Protein AF-A0A967T1V3-F1 (afdb_monomer)

Sequence (117 aa):
KLPITIIRPSVVYGKRDRDMFQYIEMIRKGFHPMIGFGKKELNLVHVDDLVRGIILAGSHPKAEDEIFFLGGDRQHYAYELADTVGKILNRKFRSIRIPHTMVYLAGGISSLMARAT

Structure (mmCIF, N/CA/C/O backbone):
data_AF-A0A967T1V3-F1
#
_entry.id   AF-A0A967T1V3-F1
#
loop_
_atom_site.group_PDB
_atom_site.id
_atom_site.type_symbol
_atom_site.label_atom_id
_atom_site.label_alt_id
_atom_site.label_comp_id
_atom_site.label_asym_id
_atom_site.label_entity_id
_atom_site.label_seq_id
_atom_site.pdbx_PDB_ins_code
_atom_site.Cartn_x
_atom_site.Cartn_y
_atom_site.Cartn_z
_atom_site.occupancy
_atom_site.B_iso_or_equiv
_atom_site.auth_seq_id
_atom_site.auth_comp_id
_atom_site.auth_asym_id
_atom_site.auth_atom_id
_atom_site.pdbx_PDB_model_num
ATOM 1 N N . LYS A 1 1 ? 27.671 -4.470 -21.369 1.00 74.25 1 LYS A N 1
ATOM 2 C CA . LYS A 1 1 ? 26.625 -4.097 -20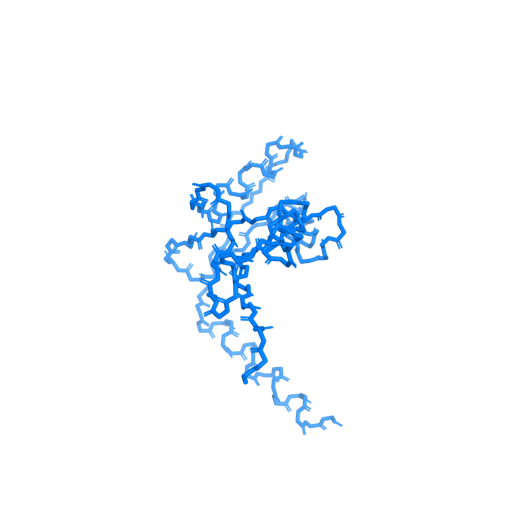.388 1.00 74.25 1 LYS A CA 1
ATOM 3 C C . LYS A 1 1 ? 25.464 -5.062 -20.566 1.00 74.25 1 LYS A C 1
ATOM 5 O O . LYS A 1 1 ? 25.235 -5.459 -21.700 1.00 74.25 1 LYS A O 1
ATOM 10 N N . LEU A 1 2 ? 24.814 -5.486 -19.485 1.00 81.69 2 LEU A N 1
ATOM 11 C CA . LEU A 1 2 ? 23.573 -6.258 -19.575 1.00 81.69 2 LEU A CA 1
ATOM 12 C C . LEU A 1 2 ? 22.414 -5.260 -19.694 1.00 81.69 2 LEU A C 1
ATOM 14 O O . LEU A 1 2 ? 22.413 -4.324 -18.896 1.00 81.69 2 LEU A O 1
ATOM 18 N N . PRO A 1 3 ? 21.474 -5.430 -20.637 1.00 86.75 3 PRO A N 1
ATOM 19 C CA . PRO A 1 3 ? 20.281 -4.594 -20.691 1.00 86.75 3 PRO A CA 1
ATOM 20 C C . PRO A 1 3 ? 19.409 -4.925 -19.474 1.00 86.75 3 PRO A C 1
ATOM 22 O O . PRO A 1 3 ? 18.856 -6.022 -19.378 1.00 86.75 3 PRO A O 1
ATOM 25 N N . ILE A 1 4 ? 19.356 -4.015 -18.500 1.00 92.56 4 ILE A N 1
ATOM 26 C CA . ILE A 1 4 ? 18.616 -4.206 -17.246 1.00 92.56 4 ILE A CA 1
ATOM 27 C C . ILE A 1 4 ? 17.574 -3.103 -17.113 1.00 92.56 4 ILE A C 1
ATOM 29 O O . ILE A 1 4 ? 17.890 -1.928 -17.248 1.00 92.56 4 ILE A O 1
ATOM 33 N N . THR A 1 5 ? 16.353 -3.484 -16.758 1.00 95.19 5 THR A N 1
ATOM 34 C CA . THR A 1 5 ? 15.288 -2.556 -16.371 1.00 95.19 5 THR A CA 1
ATOM 35 C C . THR A 1 5 ? 14.914 -2.805 -14.917 1.00 95.19 5 THR A C 1
ATOM 37 O O . THR A 1 5 ? 14.728 -3.953 -14.507 1.00 95.19 5 THR A O 1
ATOM 40 N N . ILE A 1 6 ? 14.786 -1.744 -14.118 1.00 95.94 6 ILE A N 1
ATOM 41 C CA . ILE A 1 6 ? 14.420 -1.844 -12.699 1.00 95.94 6 ILE A CA 1
ATOM 42 C C . ILE A 1 6 ? 13.001 -1.324 -12.505 1.00 95.94 6 ILE A C 1
ATOM 44 O O . ILE A 1 6 ? 12.693 -0.185 -12.841 1.00 95.94 6 ILE A O 1
ATOM 48 N N . ILE A 1 7 ? 12.145 -2.134 -11.884 1.00 96.69 7 ILE A N 1
ATOM 49 C CA . ILE A 1 7 ? 10.772 -1.751 -11.551 1.00 96.69 7 ILE A CA 1
ATOM 50 C C . ILE A 1 7 ? 10.630 -1.637 -10.036 1.00 96.69 7 ILE A C 1
ATOM 52 O O . ILE A 1 7 ? 10.958 -2.562 -9.294 1.00 96.69 7 ILE A O 1
ATOM 56 N N . ARG A 1 8 ? 10.131 -0.487 -9.579 1.00 96.31 8 ARG A N 1
ATOM 57 C CA . ARG A 1 8 ? 9.881 -0.149 -8.174 1.00 96.31 8 ARG A CA 1
ATOM 58 C C . ARG A 1 8 ? 8.379 0.041 -7.968 1.00 96.31 8 ARG A C 1
ATOM 60 O O . ARG A 1 8 ? 7.883 1.155 -8.151 1.00 96.31 8 ARG A O 1
ATOM 67 N N . PRO A 1 9 ? 7.635 -1.032 -7.661 1.00 95.50 9 PRO A N 1
ATOM 68 C CA . PRO A 1 9 ? 6.203 -0.917 -7.448 1.00 95.50 9 PRO A CA 1
ATOM 69 C C . PRO A 1 9 ? 5.894 -0.172 -6.143 1.00 95.50 9 PRO A C 1
ATOM 71 O O . PRO A 1 9 ? 6.667 -0.226 -5.183 1.00 95.50 9 PRO A O 1
ATOM 74 N N . SER A 1 10 ? 4.742 0.496 -6.105 1.00 94.25 10 SER A N 1
ATOM 75 C CA . SER A 1 10 ? 4.112 0.951 -4.865 1.00 94.25 10 SER A CA 1
ATOM 76 C C . SER A 1 10 ? 3.446 -0.223 -4.125 1.00 94.25 10 SER A C 1
ATOM 78 O O . SER A 1 10 ? 3.766 -1.386 -4.378 1.00 94.25 10 SER A O 1
ATOM 80 N N . VAL A 1 11 ? 2.543 0.045 -3.173 1.00 92.62 11 VAL A N 1
ATOM 81 C CA . VAL A 1 11 ? 1.844 -1.023 -2.445 1.00 92.62 11 VAL A CA 1
ATOM 82 C C . VAL A 1 11 ? 0.962 -1.792 -3.429 1.00 92.62 11 VAL A C 1
ATOM 84 O O . VAL A 1 11 ? -0.006 -1.258 -3.972 1.00 92.62 11 VAL A O 1
ATOM 87 N N . VAL A 1 12 ? 1.313 -3.052 -3.669 1.00 94.69 12 VAL A N 1
ATOM 88 C CA . VAL A 1 12 ? 0.614 -3.914 -4.622 1.00 94.69 12 VAL A CA 1
ATOM 89 C C . VAL A 1 12 ? -0.550 -4.591 -3.920 1.00 94.69 12 VAL A C 1
ATOM 91 O O . VAL A 1 12 ? -0.343 -5.205 -2.881 1.00 94.69 12 VAL A O 1
ATOM 94 N N . TYR A 1 13 ? -1.747 -4.530 -4.503 1.00 94.31 13 TYR A N 1
ATOM 95 C CA . TYR A 1 13 ? -2.910 -5.261 -3.999 1.00 94.31 13 TYR A CA 1
ATOM 96 C C . TYR A 1 13 ? -3.585 -6.092 -5.092 1.00 94.31 13 TYR A C 1
ATOM 98 O O . TYR A 1 13 ? -3.496 -5.802 -6.286 1.00 94.31 13 TYR A O 1
ATOM 106 N N . GLY A 1 14 ? -4.299 -7.138 -4.682 1.00 93.88 14 GLY A N 1
ATOM 107 C CA . GLY A 1 14 ? -5.073 -7.980 -5.587 1.00 93.88 14 GLY A CA 1
ATOM 108 C C . GLY A 1 14 ? -5.839 -9.073 -4.852 1.00 93.88 14 GLY A C 1
ATOM 109 O O . GLY A 1 14 ? -5.720 -9.239 -3.641 1.00 93.88 14 GLY A O 1
ATOM 110 N N . LYS A 1 15 ? -6.611 -9.872 -5.594 1.00 90.62 15 LYS A N 1
ATOM 111 C CA . LYS A 1 15 ? -7.527 -10.890 -5.036 1.00 90.62 15 LYS A CA 1
ATOM 112 C C . LYS A 1 15 ? -6.876 -11.891 -4.062 1.00 90.62 15 LYS A C 1
ATOM 114 O O . LYS A 1 15 ? -7.574 -12.464 -3.232 1.00 90.62 15 LYS A O 1
ATOM 119 N N . ARG A 1 16 ? -5.572 -12.153 -4.196 1.00 90.50 16 ARG A N 1
ATOM 120 C CA . ARG A 1 16 ? -4.826 -13.150 -3.400 1.00 90.50 16 ARG A CA 1
ATOM 121 C C . ARG A 1 16 ? -3.830 -12.531 -2.416 1.00 90.50 16 ARG A C 1
ATOM 123 O O . ARG A 1 16 ? -3.017 -13.258 -1.852 1.00 90.50 16 ARG A O 1
ATOM 130 N N . ASP A 1 17 ? -3.880 -11.218 -2.230 1.00 94.06 17 ASP A N 1
ATOM 131 C CA . ASP A 1 17 ? -3.025 -10.530 -1.271 1.00 94.06 17 ASP A CA 1
ATOM 132 C C . ASP A 1 17 ? -3.491 -10.826 0.163 1.00 94.06 17 ASP A C 1
ATOM 134 O O . ASP A 1 17 ? -4.633 -10.552 0.541 1.00 94.06 17 ASP A O 1
ATOM 138 N N . ARG A 1 18 ? -2.596 -11.421 0.955 1.00 92.81 18 ARG A N 1
ATOM 139 C CA . ARG A 1 18 ? -2.869 -11.812 2.340 1.00 92.81 18 ARG A CA 1
ATOM 140 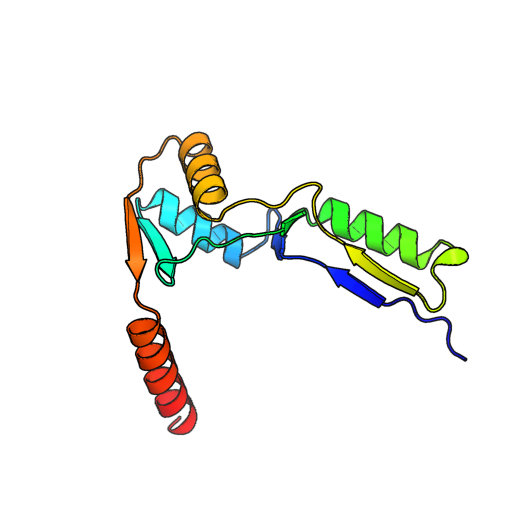C C . ARG A 1 18 ? -2.904 -10.612 3.275 1.00 92.81 18 ARG A C 1
ATOM 142 O O . ARG A 1 18 ? -3.704 -10.623 4.207 1.00 92.81 18 ARG A O 1
ATOM 149 N N . ASP A 1 19 ? -2.087 -9.598 3.024 1.00 91.75 19 ASP A N 1
ATOM 150 C CA . ASP A 1 19 ? -1.968 -8.435 3.901 1.00 91.75 19 ASP A CA 1
ATOM 151 C C . ASP A 1 19 ? -3.198 -7.543 3.732 1.00 91.75 19 ASP A C 1
ATOM 153 O O . ASP A 1 19 ? -3.865 -7.186 4.708 1.00 91.75 19 ASP A O 1
ATOM 157 N N . MET A 1 20 ? -3.596 -7.295 2.482 1.00 93.69 20 MET A N 1
ATOM 158 C CA . MET A 1 20 ? -4.850 -6.601 2.188 1.00 93.69 20 MET A CA 1
ATOM 159 C C . MET A 1 20 ? -6.075 -7.390 2.643 1.00 93.69 20 MET A C 1
ATOM 161 O O . MET A 1 20 ? -7.027 -6.796 3.152 1.00 93.69 20 MET A O 1
ATOM 165 N N . PHE A 1 21 ? -6.060 -8.722 2.537 1.00 94.00 21 PHE A N 1
ATOM 166 C CA . PHE A 1 21 ? -7.135 -9.544 3.089 1.00 94.00 21 PHE A CA 1
ATOM 167 C C . PHE A 1 21 ? -7.250 -9.393 4.612 1.00 94.00 21 PHE A C 1
ATOM 169 O O . PHE A 1 21 ? -8.350 -9.173 5.117 1.00 94.00 21 PHE A O 1
ATOM 176 N N . GLN A 1 22 ? -6.137 -9.448 5.351 1.00 93.94 22 GLN A N 1
ATOM 177 C CA . GLN A 1 22 ? -6.139 -9.226 6.801 1.00 93.94 22 GLN A CA 1
ATOM 178 C C . GLN A 1 22 ? -6.666 -7.835 7.165 1.00 93.94 22 GLN A C 1
ATOM 180 O O . GLN A 1 22 ? -7.475 -7.701 8.082 1.00 93.94 22 GLN A O 1
ATOM 185 N N . TYR A 1 23 ? -6.269 -6.807 6.417 1.00 93.56 23 TYR A N 1
ATOM 186 C CA . TYR A 1 23 ? -6.768 -5.450 6.609 1.00 93.56 23 TYR A CA 1
ATOM 187 C C . TYR A 1 23 ? -8.291 -5.351 6.401 1.00 93.56 23 TYR A C 1
ATOM 189 O O . TYR A 1 23 ? -9.005 -4.792 7.239 1.00 93.56 23 TYR A O 1
ATOM 197 N N . ILE A 1 24 ? -8.813 -5.960 5.331 1.00 94.81 24 ILE A N 1
ATOM 198 C CA . ILE A 1 24 ? -10.257 -6.050 5.063 1.00 94.81 24 ILE A CA 1
ATOM 199 C C . ILE A 1 2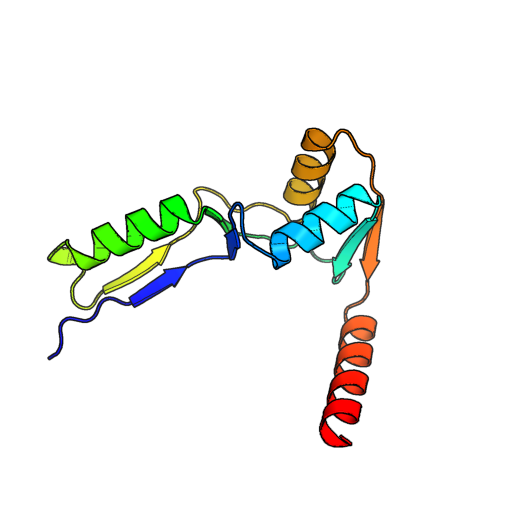4 ? -10.973 -6.803 6.192 1.00 94.81 24 ILE A C 1
ATOM 201 O O . ILE A 1 24 ? -12.030 -6.370 6.654 1.00 94.81 24 ILE A O 1
ATOM 205 N N . GLU A 1 25 ? -10.391 -7.897 6.685 1.00 95.69 25 GLU A N 1
ATOM 206 C CA . GLU A 1 25 ? -10.923 -8.680 7.801 1.00 95.69 25 GLU A CA 1
ATOM 207 C C . GLU A 1 25 ? -11.022 -7.876 9.100 1.00 95.69 25 GLU A C 1
ATOM 209 O O . GLU A 1 25 ? -12.001 -8.004 9.838 1.00 95.69 25 GLU A O 1
ATOM 214 N N . MET A 1 26 ? -10.038 -7.027 9.392 1.00 95.19 26 MET A N 1
ATOM 215 C CA . MET A 1 26 ? -10.064 -6.155 10.568 1.00 95.19 26 MET A CA 1
ATOM 216 C C . MET A 1 26 ? -11.227 -5.163 10.485 1.00 95.19 26 MET A C 1
ATOM 218 O O . MET A 1 26 ? -11.999 -5.031 11.440 1.00 95.19 26 MET A O 1
ATOM 222 N N . ILE A 1 27 ? -11.427 -4.555 9.314 1.00 95.88 27 ILE A N 1
ATOM 223 C CA . ILE A 1 27 ? -12.546 -3.638 9.067 1.00 95.88 27 ILE A CA 1
ATOM 224 C C . ILE A 1 27 ? -13.880 -4.380 9.152 1.00 95.88 27 ILE A C 1
ATOM 226 O O . ILE A 1 27 ? -14.817 -3.889 9.783 1.00 95.88 27 ILE A O 1
ATOM 230 N N . ARG A 1 28 ? -13.962 -5.597 8.600 1.00 95.62 28 ARG A N 1
ATOM 231 C CA . ARG A 1 28 ? -15.140 -6.470 8.712 1.00 95.62 28 ARG A CA 1
ATOM 232 C C . ARG A 1 28 ? -15.497 -6.765 10.171 1.00 95.62 28 ARG A C 1
ATOM 234 O O . ARG A 1 28 ? -16.679 -6.799 10.509 1.00 95.62 28 ARG A O 1
ATOM 241 N N . LYS A 1 29 ? -14.488 -6.937 11.031 1.00 96.00 29 LYS A N 1
ATOM 242 C CA . LYS A 1 29 ? -14.622 -7.112 12.490 1.00 96.00 29 LYS A CA 1
ATOM 243 C C . LYS A 1 29 ? -14.916 -5.806 13.243 1.00 96.00 29 LYS A C 1
ATOM 245 O O . LYS A 1 29 ? -15.121 -5.840 14.452 1.00 96.00 29 LYS A O 1
ATOM 250 N N . GLY A 1 30 ? -14.972 -4.668 12.552 1.00 94.88 30 GLY A N 1
ATOM 251 C CA . GLY A 1 30 ? -15.340 -3.370 13.116 1.00 94.88 30 GLY A CA 1
ATOM 252 C C . GLY A 1 30 ? -14.166 -2.547 13.650 1.00 94.88 30 GLY A C 1
ATOM 253 O O . GLY A 1 30 ? -14.388 -1.592 14.397 1.00 94.88 30 GLY A O 1
ATOM 254 N N . PHE A 1 31 ? -12.929 -2.870 13.272 1.00 94.50 31 PHE A N 1
ATOM 255 C CA . PHE A 1 31 ? -11.722 -2.222 13.781 1.00 94.50 31 PHE A CA 1
ATOM 256 C C . PHE A 1 31 ? -10.781 -1.781 12.655 1.00 94.50 31 PHE A C 1
ATOM 258 O O . PHE A 1 31 ? -10.460 -2.549 11.755 1.00 94.50 31 PHE A O 1
ATOM 265 N N . HIS A 1 32 ? -10.287 -0.547 12.747 1.00 93.56 32 HIS A N 1
ATOM 266 C CA . HIS A 1 32 ? -9.261 -0.008 11.859 1.00 93.56 32 HIS A CA 1
ATOM 267 C C . HIS A 1 32 ? -8.120 0.610 12.690 1.00 93.56 32 HIS A C 1
ATOM 269 O O . HIS A 1 32 ? -8.280 1.710 13.226 1.00 93.56 32 HIS A O 1
ATOM 275 N N . PRO A 1 33 ? -6.968 -0.064 12.854 1.00 90.19 33 PRO A N 1
ATOM 276 C CA . PRO A 1 33 ? -5.835 0.530 13.547 1.00 90.19 33 PRO A CA 1
ATOM 277 C C . PRO A 1 33 ? -5.119 1.534 12.655 1.00 90.19 33 PRO A C 1
ATOM 279 O O . PRO A 1 33 ? -4.782 1.245 11.509 1.00 90.19 33 PRO A O 1
ATOM 282 N N . MET A 1 34 ? -4.803 2.686 13.230 1.00 91.06 34 MET A N 1
ATOM 283 C CA . MET A 1 34 ? -3.932 3.684 12.628 1.00 91.06 34 MET A CA 1
ATOM 284 C C . MET A 1 34 ? -2.699 3.852 13.506 1.00 91.06 34 MET A C 1
ATOM 286 O O . MET A 1 34 ? -2.805 4.230 14.672 1.00 91.06 34 MET A O 1
ATOM 290 N N . ILE A 1 35 ? -1.524 3.565 12.952 1.00 89.56 35 ILE A N 1
ATOM 291 C CA . ILE A 1 35 ? -0.261 3.737 13.670 1.00 89.56 35 ILE A CA 1
ATOM 292 C C . ILE A 1 35 ? 0.136 5.215 13.636 1.00 89.56 35 ILE A C 1
ATOM 294 O O . ILE A 1 35 ? 0.334 5.813 12.575 1.00 89.56 35 ILE A O 1
ATOM 298 N N . GLY A 1 36 ? 0.292 5.786 14.823 1.00 88.50 36 GLY A N 1
ATOM 299 C CA . GLY A 1 36 ? 0.580 7.191 15.040 1.00 88.50 36 GLY A CA 1
ATOM 300 C C . GLY A 1 36 ? -0.629 8.107 14.868 1.00 88.50 36 GLY A C 1
ATOM 301 O O . GLY A 1 36 ? -1.768 7.682 14.684 1.00 88.50 36 GLY A O 1
ATOM 302 N N . PHE A 1 37 ? -0.349 9.407 14.942 1.00 84.38 37 PHE A N 1
ATOM 303 C CA . PHE A 1 37 ? -1.349 10.474 14.819 1.00 84.38 37 PHE A CA 1
ATOM 304 C C . PHE A 1 37 ? -1.277 11.220 13.480 1.00 84.38 37 PHE A C 1
ATOM 306 O O . PHE A 1 37 ? -2.133 12.054 13.200 1.00 84.38 37 PHE A O 1
ATOM 313 N N . GLY A 1 38 ? -0.261 10.931 12.662 1.00 84.38 38 GLY A N 1
ATOM 314 C CA . GLY A 1 38 ? -0.081 11.548 11.350 1.00 84.38 38 GLY A CA 1
ATOM 315 C C . GLY A 1 38 ? -0.998 10.945 10.290 1.00 84.38 38 GLY A C 1
ATOM 316 O O . GLY A 1 38 ? -1.392 9.780 10.383 1.00 84.38 38 GLY A O 1
ATOM 317 N N . LYS A 1 39 ? -1.293 11.733 9.252 1.00 85.62 39 LYS A N 1
ATOM 318 C CA . LYS A 1 39 ? -1.924 11.219 8.033 1.00 85.62 39 LYS A CA 1
ATOM 319 C C . LYS A 1 39 ? -0.966 10.241 7.351 1.00 85.62 39 LYS A C 1
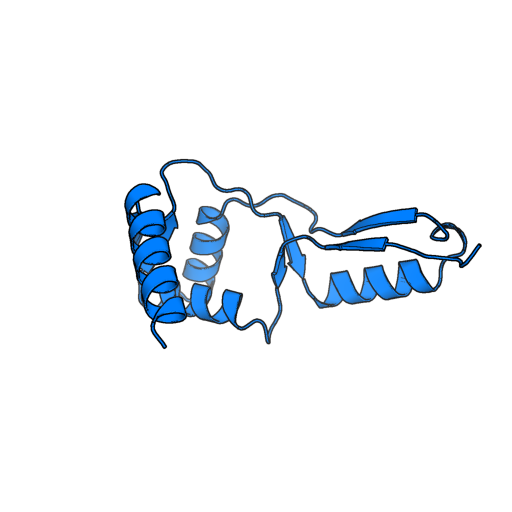ATOM 321 O O . LYS A 1 39 ? 0.242 10.467 7.329 1.00 85.62 39 LYS A O 1
ATOM 326 N N . LYS A 1 40 ? -1.507 9.139 6.836 1.00 88.00 40 LYS A N 1
ATOM 327 C CA . LYS A 1 40 ? -0.744 8.105 6.133 1.00 88.00 40 LYS A CA 1
ATOM 328 C C . LYS A 1 40 ? -1.232 8.049 4.697 1.00 88.00 40 LYS A C 1
ATOM 330 O O . LYS A 1 40 ? -2.400 7.735 4.473 1.00 88.00 40 LYS A O 1
ATOM 335 N N . GLU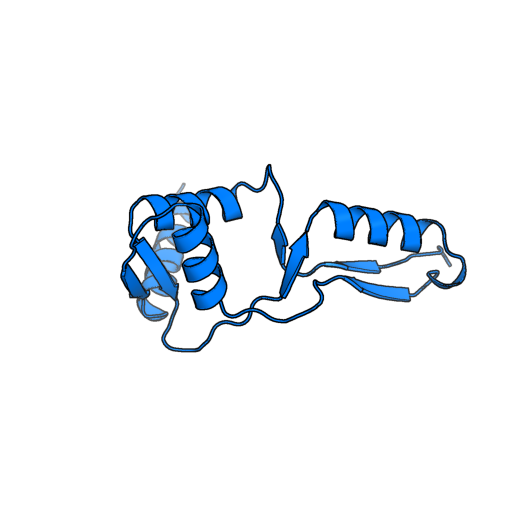 A 1 41 ? -0.347 8.393 3.776 1.00 91.31 41 GLU A N 1
ATOM 336 C CA . GLU A 1 41 ? -0.582 8.335 2.337 1.00 91.31 41 GLU A CA 1
ATOM 337 C C . GLU A 1 41 ? -0.096 6.990 1.800 1.00 91.31 41 GLU A C 1
ATOM 339 O O . GLU A 1 41 ? 0.939 6.467 2.215 1.00 91.31 41 GLU A O 1
ATOM 344 N N . LEU A 1 42 ? -0.881 6.420 0.898 1.00 90.94 42 LEU A N 1
ATOM 345 C CA . LEU A 1 42 ? -0.691 5.129 0.269 1.00 90.94 42 LEU A CA 1
ATOM 346 C C . LEU A 1 42 ? -0.860 5.329 -1.233 1.00 90.94 42 LEU A C 1
ATOM 348 O O . LEU A 1 42 ? -1.899 5.797 -1.690 1.00 90.94 42 LEU A O 1
ATOM 352 N N . ASN A 1 43 ? 0.146 4.954 -2.011 1.00 93.56 43 ASN A N 1
ATOM 353 C CA . ASN A 1 43 ? -0.043 4.733 -3.437 1.00 93.56 43 ASN A CA 1
ATOM 354 C C . ASN A 1 43 ? -0.260 3.228 -3.631 1.00 93.56 43 ASN A C 1
ATOM 356 O O . ASN A 1 43 ? 0.592 2.434 -3.228 1.00 93.56 43 ASN A O 1
ATOM 360 N N . LEU A 1 44 ? -1.413 2.866 -4.193 1.00 93.19 44 LEU A N 1
ATOM 361 C CA . LEU A 1 44 ? -1.835 1.486 -4.401 1.00 93.19 44 LEU A CA 1
ATOM 362 C C . LEU A 1 44 ? -1.811 1.171 -5.895 1.00 93.19 44 LEU A C 1
ATOM 364 O O . LEU A 1 44 ? -2.415 1.901 -6.675 1.00 93.19 44 LEU A O 1
ATOM 368 N N . VAL A 1 45 ? -1.186 0.064 -6.283 1.00 95.25 45 VAL A N 1
ATOM 369 C CA . VAL A 1 45 ? -1.230 -0.461 -7.653 1.00 95.25 45 VAL A CA 1
ATOM 370 C C . VAL A 1 45 ? -1.912 -1.825 -7.656 1.00 95.25 45 VAL A C 1
ATOM 372 O O . VAL A 1 45 ? -1.607 -2.685 -6.827 1.00 95.25 45 VAL A O 1
ATOM 375 N N . HIS A 1 46 ? -2.865 -2.033 -8.564 1.00 95.06 46 HIS A N 1
ATOM 376 C CA . HIS A 1 46 ? -3.481 -3.348 -8.710 1.00 95.06 46 HIS A CA 1
ATOM 377 C C . HIS A 1 46 ? -2.493 -4.311 -9.380 1.00 95.06 46 HIS A C 1
ATOM 379 O O . HIS A 1 46 ? -1.769 -3.934 -10.302 1.00 95.06 46 HIS A O 1
ATOM 385 N N . VAL A 1 47 ? -2.473 -5.572 -8.945 1.00 95.69 47 VAL A N 1
ATOM 386 C CA . VAL A 1 47 ? -1.538 -6.589 -9.454 1.00 95.69 47 VAL A CA 1
ATOM 387 C C . VAL A 1 47 ? -1.589 -6.736 -10.978 1.00 95.69 47 VAL A C 1
ATOM 389 O O . VAL A 1 47 ? -0.545 -6.866 -11.611 1.00 95.69 47 VAL A O 1
ATOM 392 N N . ASP A 1 48 ? -2.772 -6.639 -11.587 1.00 96.12 48 ASP A N 1
ATOM 393 C CA . ASP A 1 48 ? -2.906 -6.760 -13.044 1.00 96.12 48 ASP A CA 1
ATOM 394 C C . ASP A 1 48 ? -2.275 -5.571 -13.788 1.00 96.12 48 ASP A C 1
ATOM 396 O O . ASP A 1 48 ? -1.694 -5.759 -14.856 1.00 96.12 48 ASP A O 1
ATOM 400 N N . ASP A 1 49 ? -2.353 -4.358 -13.229 1.00 95.75 49 ASP A N 1
ATOM 401 C CA . ASP A 1 49 ? -1.697 -3.168 -13.789 1.00 95.75 49 ASP A CA 1
ATOM 402 C C . ASP A 1 49 ? -0.182 -3.268 -13.668 1.00 95.75 49 ASP A C 1
ATOM 404 O O . ASP A 1 49 ? 0.544 -2.987 -14.621 1.00 95.75 49 ASP A O 1
ATOM 408 N N . LEU A 1 50 ? 0.299 -3.744 -12.518 1.00 96.44 50 LEU A N 1
ATOM 409 C CA . LEU A 1 50 ? 1.719 -3.979 -12.308 1.00 96.44 50 LEU A CA 1
ATOM 410 C C . LEU A 1 50 ? 2.267 -5.002 -13.310 1.00 96.44 50 LEU A C 1
ATOM 412 O O . LEU A 1 50 ? 3.297 -4.754 -13.933 1.00 96.44 50 LEU A O 1
ATOM 416 N N . VAL A 1 51 ? 1.572 -6.125 -13.511 1.00 96.56 51 VAL A N 1
ATOM 417 C CA . VAL A 1 51 ? 1.972 -7.149 -14.489 1.00 96.56 51 VAL A CA 1
ATOM 418 C C . VAL A 1 51 ? 2.006 -6.573 -15.904 1.00 96.56 51 VAL A C 1
ATOM 420 O O . VAL A 1 51 ? 2.980 -6.798 -16.623 1.00 96.56 51 VAL A O 1
ATOM 423 N N . ARG A 1 52 ? 0.999 -5.779 -16.299 1.00 96.56 52 ARG A N 1
ATOM 424 C CA . ARG A 1 52 ? 1.008 -5.072 -17.592 1.00 96.56 52 ARG A CA 1
ATOM 425 C C . ARG A 1 52 ? 2.221 -4.153 -17.732 1.00 96.56 52 ARG A C 1
ATOM 427 O O . ARG A 1 52 ? 2.884 -4.190 -18.766 1.00 96.56 52 ARG A O 1
ATOM 434 N N . GLY A 1 53 ? 2.536 -3.375 -16.698 1.00 95.81 53 GLY A N 1
ATOM 435 C CA . GLY A 1 53 ? 3.700 -2.487 -16.684 1.00 95.81 53 GLY A CA 1
ATOM 436 C C . GLY A 1 53 ? 5.029 -3.239 -16.784 1.00 95.81 53 GLY A C 1
ATOM 437 O O . GLY A 1 53 ? 5.911 -2.815 -17.526 1.00 95.81 53 GLY A O 1
ATOM 438 N N . ILE A 1 54 ? 5.154 -4.390 -16.114 1.00 96.25 54 ILE A N 1
ATOM 439 C CA . ILE A 1 54 ? 6.340 -5.256 -16.199 1.00 96.25 54 ILE A CA 1
ATOM 440 C C . ILE A 1 54 ? 6.516 -5.814 -17.613 1.00 96.25 54 ILE A C 1
ATOM 442 O O . ILE A 1 54 ? 7.615 -5.754 -18.157 1.00 96.25 54 ILE A O 1
ATOM 446 N N . ILE A 1 55 ? 5.446 -6.327 -18.226 1.00 96.75 55 ILE A N 1
ATOM 447 C CA . ILE A 1 55 ? 5.494 -6.861 -19.596 1.00 96.75 55 ILE A CA 1
ATOM 448 C C . ILE A 1 55 ? 5.865 -5.756 -20.592 1.00 96.75 55 ILE A C 1
ATOM 450 O O . ILE A 1 55 ? 6.685 -5.978 -21.484 1.00 96.75 55 ILE A O 1
ATOM 454 N N . LEU A 1 56 ? 5.298 -4.557 -20.432 1.00 95.62 56 LEU A N 1
ATOM 455 C CA . LEU A 1 56 ? 5.619 -3.415 -21.285 1.00 95.62 56 LEU A CA 1
ATOM 456 C C . LEU A 1 56 ? 7.093 -3.021 -21.152 1.00 95.62 56 LEU A C 1
ATOM 458 O O . LEU A 1 56 ? 7.789 -2.899 -22.153 1.00 95.62 56 LEU A O 1
ATOM 462 N N . ALA A 1 57 ? 7.590 -2.887 -19.924 1.00 94.94 57 ALA A N 1
ATOM 463 C CA . ALA A 1 57 ? 8.988 -2.569 -19.667 1.00 94.94 57 ALA A CA 1
ATOM 464 C C . ALA A 1 57 ? 9.940 -3.653 -20.208 1.00 94.94 57 ALA A C 1
ATOM 466 O O . ALA A 1 57 ? 10.960 -3.330 -20.798 1.00 94.94 57 ALA A O 1
ATOM 467 N N . GLY A 1 58 ? 9.587 -4.935 -20.087 1.00 93.00 58 GLY A N 1
ATOM 468 C CA . GLY A 1 58 ? 10.409 -6.038 -20.594 1.00 93.00 58 GLY A CA 1
ATOM 469 C C . GLY A 1 58 ? 10.404 -6.211 -22.118 1.00 93.00 58 GLY A C 1
ATOM 470 O O . GLY A 1 58 ? 11.212 -6.975 -22.638 1.00 93.00 58 GLY A O 1
ATOM 471 N N . SER A 1 59 ? 9.502 -5.540 -22.840 1.00 93.31 59 SER A N 1
ATOM 472 C CA . SER A 1 59 ? 9.353 -5.672 -24.299 1.00 93.31 59 SER A CA 1
ATOM 473 C C . SER A 1 59 ? 9.700 -4.400 -25.073 1.00 93.31 59 SER A C 1
ATOM 475 O O . SER A 1 59 ? 9.805 -4.435 -26.300 1.00 93.31 59 SER A O 1
ATOM 477 N N . HIS A 1 60 ? 9.884 -3.273 -24.383 1.00 94.12 60 HIS A N 1
ATOM 478 C CA . HIS A 1 60 ? 10.056 -1.974 -25.015 1.00 94.12 60 HIS A CA 1
ATOM 479 C C . HIS A 1 60 ? 11.541 -1.567 -25.070 1.00 94.12 60 HIS A C 1
ATOM 481 O O . HIS A 1 60 ? 12.148 -1.386 -24.019 1.00 94.12 60 HIS A O 1
ATOM 487 N N . PRO A 1 61 ? 12.131 -1.296 -26.253 1.00 91.69 61 PRO A N 1
ATOM 488 C CA . PRO A 1 61 ? 13.558 -0.955 -26.370 1.00 91.69 61 PRO A CA 1
ATOM 489 C C . PRO A 1 61 ? 13.988 0.266 -25.543 1.00 91.69 61 PRO A C 1
ATOM 491 O O . PRO A 1 61 ? 15.104 0.335 -25.048 1.00 91.69 61 PRO A O 1
ATOM 494 N N . LYS A 1 62 ? 13.083 1.237 -25.347 1.00 93.38 62 LYS A N 1
ATOM 495 C CA . LYS A 1 62 ? 13.342 2.423 -24.500 1.00 93.38 62 LYS A CA 1
ATOM 496 C C . LYS A 1 62 ? 13.392 2.141 -22.992 1.00 93.38 62 LYS A C 1
ATOM 498 O O . LYS A 1 62 ? 13.565 3.079 -22.230 1.00 93.38 62 LYS A O 1
ATOM 503 N N . ALA A 1 63 ? 13.143 0.912 -22.560 1.00 93.19 63 ALA A N 1
ATOM 504 C CA . ALA A 1 63 ? 13.191 0.545 -21.151 1.00 93.19 63 ALA A CA 1
ATOM 505 C C . ALA A 1 63 ? 14.575 0.026 -20.721 1.00 93.19 63 ALA A C 1
ATOM 507 O O . ALA A 1 63 ? 14.786 -0.217 -19.532 1.00 93.19 63 ALA A O 1
ATOM 508 N N . GLU A 1 64 ? 15.505 -0.170 -21.660 1.00 94.06 64 GLU A N 1
ATOM 509 C CA . GLU A 1 64 ? 16.874 -0.582 -21.348 1.00 94.06 64 GLU A CA 1
ATOM 510 C C . GLU A 1 64 ? 17.583 0.471 -20.488 1.00 94.06 64 GLU A C 1
ATOM 512 O O . GLU A 1 64 ? 17.544 1.659 -20.797 1.00 94.06 64 GLU A O 1
ATOM 517 N N . ASP A 1 65 ? 18.234 0.020 -19.413 1.00 93.62 65 ASP A N 1
ATOM 518 C CA . ASP A 1 65 ? 18.951 0.848 -18.435 1.00 93.62 65 ASP A CA 1
ATOM 519 C C . ASP A 1 65 ? 18.067 1.874 -17.680 1.00 93.62 65 ASP A C 1
ATOM 521 O O . ASP A 1 65 ? 18.585 2.775 -17.018 1.00 93.62 65 ASP A O 1
ATOM 525 N N . GLU A 1 66 ? 16.737 1.703 -17.698 1.00 95.69 66 GLU A N 1
ATOM 526 C CA . GLU A 1 66 ? 15.777 2.594 -17.032 1.00 95.69 66 GLU A CA 1
ATOM 527 C C . GLU A 1 66 ? 15.259 2.073 -15.681 1.00 95.69 66 GLU A C 1
ATOM 529 O O . GLU A 1 66 ? 15.207 0.868 -15.396 1.00 95.69 66 GLU A O 1
ATOM 534 N N . ILE A 1 67 ? 14.815 3.016 -14.840 1.00 96.00 67 ILE A N 1
ATOM 535 C CA . ILE A 1 67 ? 14.170 2.746 -13.549 1.00 96.00 67 ILE A CA 1
ATOM 536 C C . ILE A 1 67 ? 12.745 3.302 -13.556 1.00 96.00 67 ILE A C 1
ATOM 538 O O . ILE A 1 67 ? 12.540 4.514 -13.538 1.00 96.00 67 ILE A O 1
ATOM 542 N N . PHE A 1 68 ? 11.751 2.419 -13.481 1.00 96.12 68 PHE A N 1
ATOM 543 C CA . PHE A 1 68 ? 10.338 2.791 -13.445 1.00 96.12 68 PHE A CA 1
ATOM 544 C C . PHE A 1 68 ? 9.754 2.651 -12.042 1.00 96.12 68 PHE A C 1
ATOM 546 O O . PHE A 1 68 ? 9.894 1.614 -11.394 1.00 96.12 68 PHE A O 1
ATOM 553 N N . PHE A 1 69 ? 9.030 3.675 -11.594 1.00 95.19 69 PHE A N 1
ATOM 554 C CA . PHE A 1 69 ? 8.187 3.605 -10.404 1.00 95.19 69 PHE A CA 1
ATOM 555 C C . PHE A 1 69 ? 6.748 3.355 -10.845 1.00 95.19 69 PHE A C 1
ATOM 557 O O . PHE A 1 69 ? 6.126 4.229 -11.446 1.00 95.19 69 PHE A O 1
ATOM 564 N N . LEU A 1 70 ? 6.230 2.157 -10.579 1.00 95.12 70 LEU A N 1
ATOM 565 C CA . LEU A 1 70 ? 4.873 1.781 -10.976 1.00 95.12 70 LEU A CA 1
ATOM 566 C C . LEU A 1 70 ? 3.931 1.934 -9.786 1.00 95.12 70 LEU A C 1
ATOM 568 O O . LEU A 1 70 ? 4.056 1.227 -8.788 1.00 95.12 70 LEU A O 1
ATOM 572 N N . GLY A 1 71 ? 2.994 2.867 -9.902 1.00 93.56 71 GLY A N 1
ATOM 573 C CA . GLY A 1 71 ? 1.976 3.139 -8.898 1.00 93.56 71 GLY A CA 1
ATOM 574 C C . GLY A 1 71 ? 0.608 3.343 -9.533 1.00 93.56 71 GLY A C 1
ATOM 575 O O . GLY A 1 71 ? 0.491 3.423 -10.752 1.00 93.56 71 GLY A O 1
ATOM 576 N N . GLY A 1 72 ? -0.424 3.423 -8.701 1.00 88.88 72 GLY A N 1
ATOM 577 C CA . GLY A 1 72 ? -1.746 3.848 -9.138 1.00 88.88 72 GLY A CA 1
ATOM 578 C C . GLY A 1 72 ? -1.813 5.349 -9.407 1.00 88.88 72 GLY A C 1
ATOM 579 O O . GLY A 1 72 ? -0.937 6.120 -9.002 1.00 88.88 72 GLY A O 1
ATOM 580 N N . ASP A 1 73 ? -2.914 5.746 -10.041 1.00 83.44 73 ASP A N 1
ATOM 581 C CA . ASP A 1 73 ? -3.144 7.093 -10.577 1.00 83.44 73 ASP A CA 1
ATOM 582 C C . ASP A 1 73 ? -3.159 8.200 -9.519 1.00 83.44 73 ASP A C 1
ATOM 584 O O . ASP A 1 73 ? -2.962 9.375 -9.828 1.00 83.44 73 ASP A O 1
ATOM 588 N N . ARG A 1 74 ? -3.424 7.847 -8.258 1.00 87.31 74 ARG A N 1
ATOM 589 C CA . ARG A 1 74 ? -3.507 8.808 -7.161 1.00 87.31 74 ARG A CA 1
ATOM 590 C C . ARG A 1 74 ? -2.983 8.245 -5.855 1.00 87.31 74 ARG A C 1
ATOM 592 O O . ARG A 1 74 ? -3.022 7.043 -5.592 1.00 87.31 74 ARG A O 1
ATOM 599 N N . GLN A 1 75 ? -2.541 9.165 -5.010 1.00 85.38 75 GLN A N 1
ATOM 600 C CA . GLN A 1 75 ? -2.310 8.883 -3.606 1.00 85.38 75 GLN A CA 1
ATOM 601 C C . GLN A 1 75 ? -3.650 8.829 -2.874 1.00 85.38 75 GLN A C 1
ATOM 603 O O . GLN A 1 75 ? -4.554 9.624 -3.126 1.00 85.38 75 GLN A O 1
ATOM 608 N N . HIS A 1 76 ? -3.756 7.868 -1.973 1.00 87.62 76 HIS A N 1
ATOM 609 C 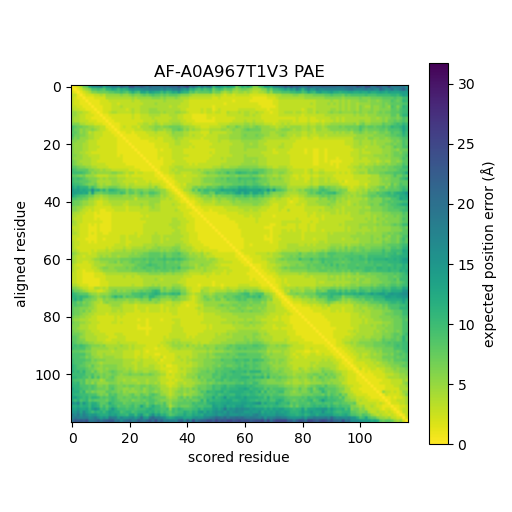CA . HIS A 1 76 ? -4.906 7.626 -1.127 1.00 87.62 76 HIS A CA 1
ATOM 610 C C . HIS A 1 76 ? -4.504 7.777 0.324 1.00 87.62 76 HIS A C 1
ATOM 612 O O . HIS A 1 76 ? -3.422 7.347 0.717 1.00 87.62 76 HIS A O 1
ATOM 618 N N . TYR A 1 77 ? -5.388 8.298 1.160 1.00 90.25 77 TYR A N 1
ATOM 619 C CA . TYR A 1 77 ? -5.155 8.198 2.592 1.00 90.25 77 TYR A CA 1
ATOM 620 C C . TYR A 1 77 ? -5.603 6.837 3.130 1.00 90.25 77 TYR A C 1
ATOM 622 O O . TYR A 1 77 ? -6.608 6.271 2.701 1.00 90.25 77 TYR A O 1
ATOM 630 N N . ALA A 1 78 ? -4.900 6.325 4.141 1.00 87.75 78 ALA A N 1
ATOM 631 C CA . ALA A 1 78 ? -5.243 5.052 4.779 1.00 87.75 78 ALA A CA 1
ATOM 632 C C . ALA A 1 78 ? -6.684 5.013 5.330 1.00 87.75 78 ALA A C 1
ATOM 634 O O . ALA A 1 78 ? -7.309 3.954 5.330 1.00 87.75 78 ALA A O 1
ATOM 635 N N . TYR A 1 79 ? -7.231 6.159 5.759 1.00 90.25 79 TYR A N 1
ATOM 636 C CA . TYR A 1 79 ? -8.627 6.248 6.198 1.00 90.25 79 TYR A CA 1
ATOM 637 C C . TYR A 1 79 ? -9.616 6.150 5.026 1.00 90.25 79 TYR A C 1
ATOM 639 O O . TYR A 1 79 ? -10.670 5.548 5.179 1.00 90.25 79 TYR A O 1
ATOM 647 N N . GLU A 1 80 ? -9.275 6.673 3.843 1.00 92.25 80 GLU A N 1
ATOM 648 C CA . GLU A 1 80 ? -10.132 6.589 2.650 1.00 92.25 80 GLU A CA 1
ATOM 649 C C . GLU A 1 80 ? -10.236 5.153 2.155 1.00 92.25 80 GLU A C 1
ATOM 651 O O . GLU A 1 80 ? -11.304 4.709 1.726 1.00 92.25 80 GLU A O 1
ATOM 656 N N . LEU A 1 81 ? -9.128 4.413 2.245 1.00 92.62 81 LEU A N 1
ATOM 657 C CA . LEU A 1 81 ? -9.111 2.985 1.973 1.00 92.62 81 LEU A CA 1
ATOM 658 C C . LEU A 1 81 ? -10.028 2.243 2.954 1.00 92.62 81 LEU A C 1
ATOM 660 O O . LEU A 1 81 ? -10.864 1.450 2.519 1.00 92.62 81 LEU A O 1
ATOM 664 N N . ALA A 1 82 ? -9.931 2.548 4.254 1.00 93.56 82 ALA A N 1
ATOM 665 C CA . ALA A 1 82 ? -10.792 1.951 5.272 1.00 93.56 82 ALA A CA 1
ATOM 666 C C . ALA A 1 82 ? -12.278 2.240 5.012 1.00 93.56 82 ALA A C 1
ATOM 668 O O . ALA A 1 82 ? -13.104 1.328 5.033 1.00 93.56 82 ALA A O 1
ATOM 669 N N . ASP A 1 83 ? -12.609 3.497 4.709 1.00 94.69 83 ASP A N 1
ATOM 670 C CA . ASP A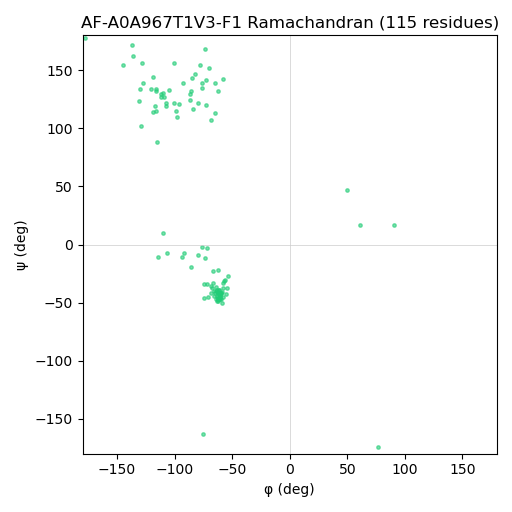 1 83 ? -13.967 3.940 4.393 1.00 94.69 83 ASP A CA 1
ATOM 671 C C . ASP A 1 83 ? -14.510 3.242 3.144 1.00 94.69 83 ASP A C 1
ATOM 673 O O . ASP A 1 83 ? -15.668 2.824 3.113 1.00 94.69 83 ASP A O 1
ATOM 677 N N . THR A 1 84 ? -13.674 3.087 2.116 1.00 94.81 84 THR A N 1
ATOM 678 C CA . THR A 1 84 ? -14.038 2.387 0.878 1.00 94.81 84 THR A CA 1
ATOM 679 C C . THR A 1 84 ? -14.361 0.923 1.162 1.00 94.81 84 THR A C 1
ATOM 681 O O . THR A 1 84 ? -15.416 0.437 0.755 1.00 94.81 84 THR A O 1
ATOM 684 N N . VAL A 1 85 ? -13.512 0.235 1.929 1.00 95.25 85 VAL A N 1
ATOM 685 C CA . VAL A 1 85 ? -13.756 -1.152 2.346 1.00 95.25 85 VAL A CA 1
ATOM 686 C C . VAL A 1 85 ? -15.024 -1.253 3.200 1.00 95.25 85 VAL A C 1
ATOM 688 O O . VAL A 1 85 ? -15.860 -2.117 2.946 1.00 95.25 85 VAL A O 1
ATOM 691 N N . GLY A 1 86 ? -15.219 -0.356 4.169 1.00 96.44 86 GLY A N 1
ATOM 692 C CA . GLY A 1 86 ? -16.412 -0.332 5.019 1.00 96.44 86 GLY A CA 1
ATOM 693 C C . GLY A 1 86 ? -17.710 -0.159 4.223 1.00 96.44 86 GLY A C 1
ATOM 694 O O . GLY A 1 86 ? -18.688 -0.861 4.489 1.00 96.44 86 GLY A O 1
ATOM 695 N N . LYS A 1 87 ? -17.703 0.710 3.201 1.00 97.00 87 LYS A N 1
ATOM 696 C CA . LYS A 1 87 ? -18.827 0.894 2.266 1.00 97.00 87 LYS A CA 1
ATOM 697 C C . LYS A 1 87 ? -19.112 -0.371 1.460 1.00 97.00 87 LYS A C 1
ATOM 699 O O . LYS A 1 87 ? -20.261 -0.797 1.413 1.00 97.00 87 LYS A O 1
ATOM 704 N N . ILE A 1 88 ? -18.082 -0.991 0.878 1.00 96.56 88 ILE A N 1
ATOM 705 C CA . ILE A 1 88 ? -18.218 -2.226 0.085 1.00 96.56 88 ILE A CA 1
ATOM 706 C C . ILE A 1 88 ? -18.768 -3.372 0.943 1.00 96.56 88 ILE A C 1
ATOM 708 O O . ILE A 1 88 ? -19.634 -4.122 0.500 1.00 96.56 88 ILE A O 1
ATOM 712 N N . LEU A 1 89 ? -18.296 -3.497 2.185 1.00 95.81 89 LEU A N 1
ATOM 713 C CA . LEU A 1 89 ? -18.739 -4.537 3.114 1.00 95.81 89 LEU A CA 1
ATOM 714 C C . LEU A 1 89 ? -20.079 -4.228 3.796 1.00 95.81 89 LEU A C 1
ATOM 716 O O . LEU A 1 89 ? -20.603 -5.092 4.500 1.00 95.81 89 LEU A O 1
ATOM 720 N N . ASN A 1 90 ? -20.609 -3.010 3.645 1.00 96.31 90 ASN A N 1
ATOM 721 C CA . ASN A 1 90 ? -21.735 -2.488 4.419 1.00 96.31 90 ASN A CA 1
ATOM 722 C C . ASN A 1 90 ? -21.541 -2.682 5.942 1.00 96.31 90 ASN A C 1
ATOM 724 O O . ASN A 1 90 ? -22.415 -3.180 6.659 1.00 96.31 90 ASN A O 1
ATOM 728 N N . ARG A 1 91 ? -20.348 -2.337 6.446 1.00 95.19 91 ARG A N 1
ATOM 729 C CA . ARG A 1 91 ? -19.967 -2.483 7.860 1.00 95.19 91 ARG A CA 1
ATOM 730 C C . ARG A 1 91 ? -19.443 -1.174 8.432 1.00 95.19 91 ARG A C 1
ATOM 732 O O . ARG A 1 91 ? -18.661 -0.466 7.808 1.00 95.19 91 ARG A O 1
ATOM 739 N N . LYS A 1 92 ? -19.850 -0.887 9.670 1.00 94.38 92 LYS A N 1
ATOM 740 C CA . LYS A 1 92 ? -19.282 0.199 10.476 1.00 94.38 92 LYS A CA 1
ATOM 741 C C . LYS A 1 92 ? -18.032 -0.303 11.191 1.00 94.38 92 LYS A C 1
ATOM 743 O O . LYS A 1 92 ? -18.014 -1.432 11.675 1.00 94.38 92 L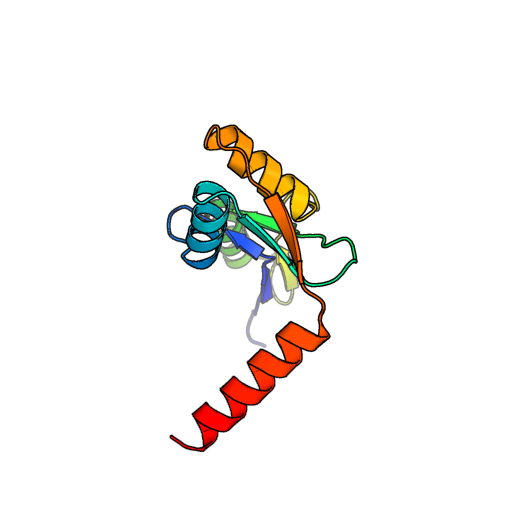YS A O 1
ATOM 748 N N . PHE A 1 93 ? -17.031 0.558 11.314 1.00 95.19 93 PHE A N 1
ATOM 749 C CA . PHE A 1 93 ? -15.803 0.275 12.047 1.00 95.19 93 PHE A CA 1
ATOM 750 C C . PHE A 1 93 ? -15.402 1.470 12.913 1.00 95.19 93 PHE A C 1
ATOM 752 O O . PHE A 1 93 ? -15.885 2.587 12.721 1.00 95.19 93 PHE A O 1
ATOM 759 N N . ARG A 1 94 ? -14.529 1.229 13.894 1.00 94.81 94 ARG A N 1
ATOM 760 C CA . ARG A 1 94 ? -13.914 2.271 14.719 1.00 94.81 94 ARG A CA 1
ATOM 761 C C . ARG A 1 94 ? -12.428 2.372 14.413 1.00 94.81 94 ARG A C 1
ATOM 763 O O . ARG A 1 94 ? -11.714 1.368 14.451 1.00 94.81 94 ARG A O 1
ATOM 770 N N . SER A 1 95 ? -11.972 3.592 14.160 1.00 92.19 95 SER A N 1
ATOM 771 C CA . SER A 1 95 ? -10.558 3.884 13.943 1.00 92.19 95 SER A CA 1
ATOM 772 C C . SER A 1 95 ? -9.845 4.081 15.280 1.00 92.19 95 SER A C 1
ATOM 774 O O . SER A 1 95 ? -10.159 5.016 16.016 1.00 92.19 95 SER A O 1
ATOM 776 N N . ILE A 1 96 ? -8.887 3.212 15.604 1.00 91.50 96 ILE A N 1
ATOM 777 C CA . ILE A 1 96 ? -8.120 3.261 16.857 1.00 91.50 96 ILE A CA 1
ATOM 778 C C . ILE A 1 96 ? -6.708 3.738 16.538 1.00 91.50 96 ILE A C 1
ATOM 780 O O . ILE A 1 96 ? -6.001 3.115 15.749 1.00 91.50 96 ILE A O 1
ATOM 784 N N . ARG A 1 97 ? -6.283 4.841 17.158 1.00 90.75 97 ARG A N 1
ATOM 785 C CA . ARG A 1 97 ? -4.920 5.356 16.999 1.00 90.75 97 ARG A CA 1
ATOM 786 C C . ARG A 1 97 ? -3.987 4.689 17.999 1.00 90.75 97 ARG A C 1
ATOM 788 O O . ARG A 1 97 ? -4.227 4.756 19.200 1.00 90.75 97 ARG A O 1
ATOM 795 N N . ILE A 1 98 ? -2.920 4.080 17.497 1.00 91.38 98 ILE A N 1
ATOM 796 C CA . ILE A 1 98 ? -1.910 3.389 18.297 1.00 91.38 98 ILE A CA 1
ATOM 797 C C . ILE A 1 98 ? -0.635 4.238 18.290 1.00 91.38 98 ILE A C 1
ATOM 799 O O . ILE A 1 98 ? -0.076 4.467 17.216 1.00 91.38 98 ILE A O 1
ATOM 803 N N . PRO A 1 99 ? -0.143 4.722 19.443 1.00 92.38 99 PRO A N 1
ATOM 804 C CA . PRO A 1 99 ? 1.122 5.447 19.509 1.00 92.38 99 PRO A CA 1
ATOM 805 C C . PRO A 1 99 ? 2.291 4.609 18.974 1.00 92.38 99 PRO A C 1
ATOM 807 O O . PRO A 1 99 ? 2.373 3.410 19.236 1.00 92.38 99 PRO A O 1
ATOM 810 N N . HIS A 1 100 ? 3.240 5.245 18.278 1.00 90.38 100 HIS A N 1
ATOM 811 C CA . HIS A 1 100 ? 4.415 4.542 17.744 1.00 90.38 100 HIS A CA 1
ATOM 812 C C . HIS A 1 100 ? 5.227 3.843 18.845 1.00 90.38 100 HIS A C 1
ATOM 814 O O . HIS A 1 100 ? 5.754 2.762 18.614 1.00 90.38 100 HIS A O 1
ATOM 820 N N . THR A 1 101 ? 5.282 4.416 20.052 1.00 92.19 101 THR A N 1
ATOM 821 C CA . THR A 1 101 ? 5.973 3.827 21.210 1.00 92.19 101 THR A CA 1
ATOM 822 C C . THR A 1 101 ? 5.476 2.420 21.529 1.00 92.19 101 THR A C 1
ATOM 824 O O . THR A 1 101 ? 6.284 1.527 21.755 1.00 92.19 101 THR A O 1
ATOM 827 N N . MET A 1 102 ? 4.162 2.193 21.476 1.00 92.69 102 MET A N 1
ATOM 828 C CA . MET A 1 102 ? 3.569 0.883 21.743 1.00 92.69 102 MET A CA 1
ATOM 829 C C . MET A 1 102 ? 3.968 -0.144 20.676 1.00 92.69 102 MET A C 1
ATOM 831 O O . MET A 1 102 ? 4.291 -1.283 21.006 1.00 92.69 102 MET A O 1
ATOM 835 N N . VAL A 1 103 ? 4.007 0.274 19.406 1.00 91.19 103 VAL A N 1
ATOM 836 C CA . VAL A 1 103 ? 4.448 -0.578 18.291 1.00 91.19 103 VAL A CA 1
ATOM 837 C C . VAL A 1 103 ? 5.934 -0.923 18.423 1.00 91.19 103 VAL A C 1
ATOM 839 O O . VAL A 1 103 ? 6.304 -2.085 18.276 1.00 91.19 103 VAL A O 1
ATOM 842 N N . TYR A 1 104 ? 6.782 0.054 18.760 1.00 92.31 104 TYR A N 1
ATOM 843 C CA . TYR A 1 104 ? 8.214 -0.177 18.967 1.00 92.31 104 TYR A CA 1
ATOM 844 C C . TYR A 1 104 ? 8.496 -1.103 20.154 1.00 92.31 104 TYR A C 1
ATOM 846 O O . TYR A 1 104 ? 9.346 -1.982 20.039 1.00 92.31 104 TYR A O 1
ATOM 854 N N . LEU A 1 105 ? 7.765 -0.962 21.265 1.00 94.31 105 LEU A N 1
ATOM 855 C CA . LEU A 1 105 ? 7.886 -1.864 22.415 1.00 94.31 105 LEU A CA 1
ATOM 856 C C . LEU A 1 105 ? 7.510 -3.303 22.045 1.00 94.31 105 LEU A C 1
ATOM 858 O O . LEU A 1 105 ? 8.261 -4.229 22.350 1.00 94.31 105 LEU A O 1
ATOM 862 N N . ALA A 1 106 ? 6.390 -3.491 21.341 1.00 92.06 106 ALA A N 1
ATOM 863 C CA . ALA A 1 106 ? 5.965 -4.809 20.874 1.00 92.06 106 ALA A CA 1
ATOM 864 C C . ALA A 1 106 ? 7.003 -5.440 19.928 1.00 92.06 106 ALA A C 1
ATOM 866 O O . ALA A 1 106 ? 7.356 -6.610 20.085 1.00 92.06 106 ALA A O 1
ATOM 867 N N . GLY A 1 107 ? 7.549 -4.653 18.994 1.00 90.94 107 GLY A N 1
ATOM 868 C CA . GLY A 1 107 ? 8.629 -5.088 18.107 1.00 90.94 107 GLY A CA 1
ATOM 869 C C . GLY A 1 107 ? 9.908 -5.457 18.864 1.00 90.94 107 GLY A C 1
ATOM 870 O O . GLY A 1 107 ? 10.519 -6.485 18.575 1.00 90.94 107 GLY A O 1
ATOM 871 N N . GLY A 1 108 ? 10.277 -4.673 19.880 1.00 93.69 108 GLY A N 1
ATOM 872 C CA . GLY A 1 108 ? 11.418 -4.945 20.755 1.00 93.69 108 GLY A CA 1
ATOM 873 C C . GLY A 1 108 ? 11.293 -6.287 21.476 1.00 93.69 108 GLY A C 1
ATOM 874 O O . GLY A 1 108 ? 12.197 -7.117 21.377 1.00 93.69 108 GLY A O 1
ATOM 875 N N . ILE A 1 109 ? 10.147 -6.545 22.116 1.00 93.81 109 ILE A N 1
ATOM 876 C CA . ILE A 1 109 ? 9.860 -7.825 22.789 1.00 93.81 109 ILE A CA 1
ATOM 877 C C . ILE A 1 109 ? 9.907 -8.985 21.787 1.00 93.81 109 ILE A C 1
ATOM 879 O O . ILE A 1 109 ? 10.549 -9.999 22.053 1.00 93.81 109 ILE A O 1
ATOM 883 N N . SER A 1 110 ? 9.293 -8.823 20.609 1.00 91.31 110 SER A N 1
ATOM 884 C CA . SER A 1 110 ? 9.317 -9.846 19.558 1.00 91.31 110 SER A CA 1
ATOM 885 C C . SER A 1 110 ? 10.740 -10.166 19.097 1.00 91.31 110 SER A C 1
ATOM 887 O O . SER A 1 110 ? 11.067 -11.333 18.898 1.00 91.31 110 SER A O 1
ATOM 889 N N . SER A 1 111 ? 11.594 -9.150 18.942 1.00 90.31 111 SER A N 1
ATOM 890 C CA . SER A 1 111 ? 12.992 -9.339 18.542 1.00 90.31 111 SER A CA 1
ATOM 891 C C . SER A 1 111 ? 13.816 -10.062 19.610 1.00 90.31 111 SER A C 1
ATOM 893 O O . SER A 1 111 ? 14.705 -10.840 19.276 1.00 90.31 111 SER A O 1
ATOM 895 N N . LEU A 1 112 ? 13.500 -9.837 20.889 1.00 91.38 112 LEU A N 1
ATOM 896 C CA . LEU A 1 112 ? 14.176 -10.476 22.012 1.00 91.38 112 LEU A CA 1
ATOM 897 C C . LEU A 1 112 ? 13.803 -11.962 22.095 1.00 91.38 112 LEU A C 1
ATOM 899 O O . LEU A 1 112 ? 14.682 -12.809 22.207 1.00 91.38 112 LEU A O 1
ATOM 903 N N . MET A 1 113 ? 12.512 -12.274 21.958 1.00 90.25 113 MET A N 1
ATOM 904 C CA . MET A 1 113 ? 12.008 -13.652 21.936 1.00 90.25 113 MET A CA 1
ATOM 905 C C . MET A 1 113 ? 12.565 -14.444 20.747 1.00 90.25 113 MET A C 1
ATOM 907 O O . MET A 1 113 ? 12.984 -15.585 20.916 1.00 90.25 113 MET A O 1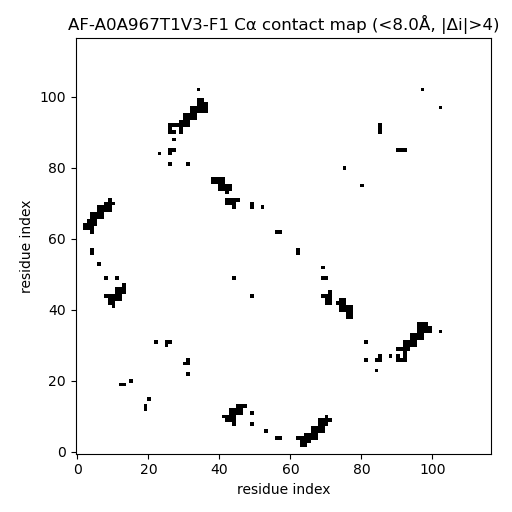
ATOM 911 N N . ALA A 1 114 ? 12.644 -13.820 19.567 1.00 86.25 114 ALA A N 1
ATOM 912 C CA . ALA A 1 114 ? 13.222 -14.433 18.371 1.00 86.25 114 ALA A CA 1
ATOM 913 C C . ALA A 1 114 ? 14.734 -14.691 18.476 1.00 86.25 114 ALA A C 1
ATOM 915 O O . ALA A 1 114 ? 15.256 -15.522 17.749 1.00 86.25 114 ALA A O 1
ATOM 916 N N . ARG A 1 115 ? 15.449 -13.971 19.350 1.00 86.62 115 ARG A N 1
ATOM 917 C CA . ARG A 1 115 ? 16.874 -14.218 19.635 1.00 86.62 115 ARG A CA 1
ATOM 918 C C . ARG A 1 115 ? 17.094 -15.282 20.712 1.00 86.62 115 ARG A C 1
ATOM 920 O O . ARG A 1 115 ? 18.204 -15.786 20.826 1.00 86.62 115 ARG A O 1
ATOM 927 N N . ALA A 1 116 ? 16.077 -15.557 21.527 1.00 83.19 116 ALA A N 1
ATOM 928 C CA . ALA A 1 116 ? 16.130 -16.524 22.622 1.00 83.19 116 ALA A CA 1
ATOM 929 C C . ALA A 1 116 ? 15.644 -17.931 22.220 1.00 83.19 116 ALA A C 1
ATOM 931 O O . ALA A 1 116 ? 15.811 -18.862 23.004 1.00 83.19 116 ALA A O 1
ATOM 932 N N . THR A 1 117 ? 15.038 -18.066 21.035 1.00 63.47 117 THR A N 1
ATOM 933 C CA . THR A 1 117 ? 14.590 -19.333 20.429 1.00 63.47 117 THR A CA 1
ATOM 934 C C . THR A 1 117 ? 15.548 -19.725 19.317 1.00 63.47 117 THR A C 1
ATOM 936 O O . THR A 1 117 ? 15.909 -20.917 19.249 1.00 63.47 117 THR A O 1
#

Foldseek 3Di:
DDFDFAEAEFAEDEPPDPVVVVQLVCLLVQEHEDEADDWDKGFYDYPVQVVVVVVCLVPDPVRGPYYYYDTDPDIDTPVRVSVVSCVVSVHHHDYDYDYNVVVVVVVVVVVVVVVVD

Nearest PDB structures (foldseek):
  6pnl-assembly1_A  TM=8.503E-01  e=3.874E-06  Methanothermobacter thermautotrophicus
  6wjb-assembly1_A  TM=8.052E-01  e=9.543E-05  Pseudomonas protegens Pf-5
  6kv9-assembly1_A-2  TM=8.143E-01  e=1.413E-04  Streptomyces viridosporus ATCC 14672
  6yj4-assembly1_P  TM=7.795E-01  e=4.894E-04  Yarrowia lipolytica
  8j9i-assembly1_E4  TM=8.028E-01  e=2.510E-03  Euglena gracilis

Secondary structure (DSSP, 8-state):
-----EEEE-EEE-TT-HHHHHHHHHHHTTEEEEESSS--EEEEEEHHHHHHHHHHHHH-GGGTT-EEEE--SSEEEHHHHHHHHHHHHT---EEEEE-HHHHHHHHHHHHHHHHH-

Radius of gyration: 18.58 Å; Cα contacts (8 Å, |Δi|>4): 143; chains: 1; bounding box: 48×31×49 Å

pLDDT: mean 92.32, std 4.6, range [63.47, 97.0]

Solvent-accessible surface area (backbone atoms only — not comparable to full-atom values): 6823 Å² total; per-residue (Å²): 134,79,85,44,65,46,78,47,68,45,52,71,42,54,100,83,39,63,67,62,48,51,54,52,51,35,35,71,75,30,38,40,83,37,78,35,90,67,90,49,79,41,42,50,21,48,49,71,57,51,52,52,52,50,55,48,48,76,69,38,82,87,28,55,74,35,78,45,76,48,56,37,99,51,78,38,44,60,65,57,54,51,51,50,51,25,60,76,68,73,40,75,62,46,78,45,72,40,55,57,66,62,55,51,52,53,51,50,54,52,54,51,53,67,72,74,107

Mean predicted aligned error: 5.18 Å